Protein AF-A0AA49GD63-F1 (afdb_monomer_lite)

Sequence (122 aa):
MAKKKDTLKDLNDFMKNQSTDSKSEDQDYLSKKPTQLAEVEALKDEIKKMDELAEGSLSENEIASFIQKVADAHNISSRQVLYRVCEKVLENVKDREAADIMLENMVLYLKHQDLLLEKLKS

Secondary structure (DSSP, 8-state):
------HHHHHHHHHHHTSS--SSSTTTTTSSPP---HHHHHHHHHHHHHH-PPTTPPPHHHHHHHHHHHHHHHT--HHHHHHHHHHHHHHH-SS--HHHHHHHHHHHHHHHHHHHHHHHH-

Organism: NCBI:txid3059076

Radius of gyration: 33.02 Å; chains: 1; bounding box: 34×45×96 Å

pLDDT: mean 77.04, std 16.17, range [39.88, 95.88]

Structure (mmCIF, N/CA/C/O backbone):
data_AF-A0AA49GD63-F1
#
_entry.id   AF-A0AA49GD63-F1
#
loop_
_atom_site.group_PDB
_atom_site.id
_atom_site.type_symbol
_atom_site.label_atom_id
_atom_site.label_alt_id
_atom_site.label_comp_id
_atom_site.label_asym_id
_atom_site.label_entity_id
_atom_site.label_seq_id
_atom_site.pdbx_PDB_ins_code
_atom_site.Cartn_x
_atom_site.Cartn_y
_atom_site.Cartn_z
_atom_site.occupancy
_atom_site.B_iso_or_equiv
_atom_site.auth_seq_id
_a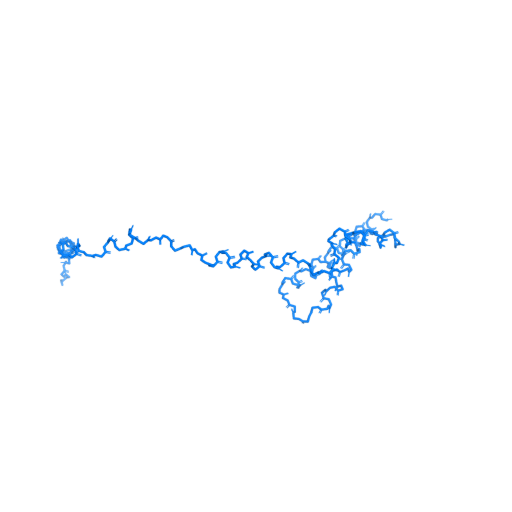tom_site.auth_comp_id
_atom_site.auth_asym_id
_atom_site.auth_atom_id
_atom_site.pdbx_PDB_model_num
ATOM 1 N N . MET A 1 1 ? -9.658 19.974 -76.108 1.00 39.88 1 MET A N 1
ATOM 2 C CA . MET A 1 1 ? -10.407 18.700 -76.200 1.00 39.88 1 MET A CA 1
ATOM 3 C C . MET A 1 1 ? -9.764 17.704 -75.246 1.00 39.88 1 MET A C 1
ATOM 5 O O . MET A 1 1 ? -8.614 17.342 -75.458 1.00 39.88 1 MET A O 1
ATOM 9 N N . ALA A 1 2 ? -10.438 17.341 -74.154 1.00 44.66 2 ALA A N 1
ATOM 10 C CA . ALA A 1 2 ? -9.906 16.379 -73.190 1.00 44.66 2 ALA A CA 1
ATOM 11 C C . ALA A 1 2 ? -9.999 14.963 -73.782 1.00 44.66 2 ALA A C 1
ATOM 13 O O . ALA A 1 2 ? -11.091 14.500 -74.110 1.00 44.66 2 ALA A O 1
ATOM 14 N N . LYS A 1 3 ? -8.855 14.288 -73.957 1.00 53.66 3 LYS A N 1
ATOM 15 C CA . LYS A 1 3 ? -8.809 12.870 -74.341 1.00 53.66 3 LYS A CA 1
ATOM 16 C C . LYS A 1 3 ? -9.492 12.060 -73.230 1.00 53.66 3 LYS A C 1
ATOM 18 O O . LYS A 1 3 ? -8.970 12.004 -72.119 1.00 53.66 3 LYS A O 1
ATOM 23 N N . LYS A 1 4 ? -10.661 11.472 -73.509 1.00 56.38 4 LYS A N 1
ATOM 24 C CA . LYS A 1 4 ? -11.317 10.511 -72.606 1.00 56.38 4 LYS A CA 1
ATOM 25 C C . LYS A 1 4 ? -10.363 9.330 -72.399 1.00 56.38 4 LYS A C 1
ATOM 27 O O . LYS A 1 4 ? -10.046 8.640 -73.364 1.00 56.38 4 LYS A O 1
ATOM 32 N N . LYS A 1 5 ? -9.877 9.140 -71.169 1.00 61.47 5 LYS A N 1
ATOM 33 C CA . LYS A 1 5 ? -9.160 7.923 -70.768 1.00 61.47 5 LYS A CA 1
ATOM 34 C C . LYS A 1 5 ? -10.171 6.780 -70.723 1.00 61.47 5 LYS A C 1
ATOM 36 O O . LYS A 1 5 ? -11.198 6.897 -70.059 1.00 61.47 5 LYS A O 1
ATOM 41 N N . ASP A 1 6 ? -9.897 5.731 -71.483 1.00 62.41 6 ASP A N 1
ATOM 42 C CA . ASP A 1 6 ? -10.780 4.583 -71.663 1.00 62.41 6 ASP A CA 1
ATOM 43 C C . ASP A 1 6 ? -10.468 3.550 -70.570 1.00 62.41 6 ASP A C 1
ATOM 45 O O . ASP A 1 6 ? -9.682 2.625 -70.757 1.00 62.41 6 ASP A O 1
ATOM 49 N N . THR A 1 7 ? -11.031 3.769 -69.380 1.00 67.69 7 THR A N 1
ATOM 50 C CA . THR A 1 7 ? -10.746 3.006 -68.148 1.00 67.69 7 THR A CA 1
ATOM 51 C C . THR A 1 7 ? -11.054 1.512 -68.259 1.00 67.69 7 THR A C 1
ATOM 53 O O . THR A 1 7 ? -10.526 0.709 -67.494 1.00 67.69 7 THR A O 1
ATOM 56 N N . LEU A 1 8 ? -11.884 1.122 -69.229 1.00 63.50 8 LEU A N 1
ATOM 57 C CA . LEU A 1 8 ? -12.198 -0.273 -69.523 1.00 63.50 8 LEU A CA 1
ATOM 58 C C . LEU A 1 8 ? -11.062 -0.984 -70.269 1.00 63.50 8 LEU A C 1
ATOM 60 O O . LEU A 1 8 ? -10.892 -2.188 -70.091 1.00 63.50 8 LEU A O 1
ATOM 64 N N . LYS A 1 9 ? -10.262 -0.262 -71.067 1.00 68.75 9 LYS A N 1
ATOM 65 C CA . LYS A 1 9 ? -9.043 -0.824 -71.667 1.00 68.75 9 LYS A CA 1
ATOM 66 C C . LYS A 1 9 ? -7.952 -1.010 -70.624 1.00 68.75 9 LYS A C 1
ATOM 68 O O . LYS A 1 9 ? -7.384 -2.093 -70.563 1.00 68.75 9 LYS A O 1
ATOM 73 N N . ASP A 1 10 ? -7.762 -0.023 -69.749 1.00 67.50 10 ASP A N 1
ATOM 74 C CA . ASP A 1 10 ? -6.772 -0.108 -68.667 1.00 67.50 10 ASP A CA 1
ATOM 75 C C . ASP A 1 10 ? -7.058 -1.288 -67.718 1.00 67.50 10 ASP A C 1
ATOM 77 O O . ASP A 1 10 ? -6.136 -1.987 -67.309 1.00 67.50 10 ASP A O 1
ATOM 81 N N . LEU A 1 11 ? -8.331 -1.578 -67.418 1.00 66.62 11 LEU A N 1
ATOM 82 C CA . LEU A 1 11 ? -8.720 -2.752 -66.620 1.00 66.62 11 LEU A CA 1
ATOM 83 C C . LEU A 1 11 ? -8.450 -4.082 -67.335 1.00 66.62 11 LEU A C 1
ATOM 85 O O . LEU A 1 11 ? -8.037 -5.054 -66.704 1.00 66.62 11 LEU A O 1
ATOM 89 N N . ASN A 1 12 ? -8.680 -4.138 -68.646 1.00 69.44 12 ASN A N 1
ATOM 90 C CA . ASN A 1 12 ? -8.475 -5.355 -69.429 1.00 69.44 12 ASN A CA 1
ATOM 91 C C . ASN A 1 12 ? -6.976 -5.649 -69.629 1.00 69.44 12 ASN A C 1
ATOM 93 O O . ASN A 1 12 ? -6.554 -6.804 -69.575 1.00 69.44 12 ASN A O 1
ATOM 97 N N . ASP A 1 13 ? -6.165 -4.600 -69.784 1.00 69.19 13 ASP A N 1
ATOM 98 C CA . ASP A 1 13 ? -4.705 -4.700 -69.841 1.00 69.19 13 ASP A CA 1
ATOM 99 C C . ASP A 1 13 ? -4.108 -5.044 -68.464 1.00 69.19 13 ASP A C 1
ATOM 101 O O . ASP A 1 13 ? -3.180 -5.848 -68.375 1.00 69.19 13 ASP A O 1
ATOM 105 N N . PHE A 1 14 ? -4.692 -4.540 -67.371 1.00 70.69 14 PHE A N 1
ATOM 106 C CA . PHE A 1 14 ? -4.316 -4.926 -66.008 1.00 70.69 14 PHE A CA 1
ATOM 107 C C . PHE A 1 14 ? -4.607 -6.410 -65.714 1.00 70.69 14 PHE A C 1
ATOM 109 O O . PHE A 1 14 ? -3.742 -7.120 -65.203 1.00 70.69 14 PHE A O 1
ATOM 116 N N . MET A 1 15 ? -5.786 -6.910 -66.101 1.00 65.56 15 MET A N 1
ATOM 117 C CA . MET A 1 15 ? -6.174 -8.318 -65.913 1.00 65.56 15 MET A CA 1
ATOM 118 C C . MET A 1 15 ? -5.296 -9.285 -66.723 1.00 65.56 15 MET A C 1
ATOM 120 O O . MET A 1 15 ? -4.937 -10.361 -66.240 1.00 65.56 15 MET A O 1
ATOM 124 N N . LYS A 1 16 ? -4.904 -8.902 -67.946 1.00 68.06 16 LYS A N 1
ATOM 125 C CA . LYS A 1 16 ? -3.995 -9.712 -68.774 1.00 68.06 16 LYS A CA 1
ATOM 126 C C . LYS A 1 16 ? -2.588 -9.804 -68.189 1.00 68.06 16 LYS A C 1
ATOM 128 O O . LYS A 1 16 ? -1.982 -10.867 -68.270 1.00 68.06 16 LYS A O 1
ATOM 133 N N . ASN A 1 17 ? -2.105 -8.737 -67.556 1.00 61.56 17 ASN A N 1
ATOM 134 C CA . ASN A 1 17 ? -0.765 -8.697 -66.968 1.00 61.56 17 ASN A CA 1
ATOM 135 C C . ASN A 1 17 ? -0.668 -9.365 -65.584 1.00 61.56 17 ASN A C 1
ATOM 137 O O . ASN A 1 17 ? 0.437 -9.580 -65.100 1.00 61.56 17 ASN A O 1
ATOM 141 N N . GLN A 1 18 ? -1.791 -9.731 -64.953 1.00 57.56 18 GLN A N 1
ATOM 142 C CA . GLN A 1 18 ? -1.799 -10.469 -63.680 1.00 57.56 18 GLN A CA 1
ATOM 143 C C . GLN A 1 18 ? -1.693 -11.996 -63.833 1.00 57.56 18 GLN A C 1
ATOM 145 O O . GLN A 1 18 ? -1.532 -12.698 -62.838 1.00 57.56 18 GLN A O 1
ATOM 150 N N . SER A 1 19 ? -1.795 -12.533 -65.051 1.00 56.09 19 SER A N 1
ATOM 151 C CA . SER A 1 19 ? -2.068 -13.966 -65.250 1.00 56.09 19 SER A CA 1
ATOM 152 C C . SER A 1 19 ? -0.853 -14.825 -65.629 1.00 56.09 19 SER A C 1
ATOM 154 O O . SER A 1 19 ? -1.043 -15.962 -66.057 1.00 56.09 19 SER A O 1
ATOM 156 N N . THR A 1 20 ? 0.383 -14.333 -65.491 1.00 53.97 20 THR A N 1
ATOM 157 C CA . THR A 1 20 ? 1.573 -15.059 -65.991 1.00 53.97 20 THR A CA 1
ATOM 158 C C . THR A 1 20 ? 2.722 -15.292 -65.012 1.00 53.97 20 THR A C 1
ATOM 160 O O . THR A 1 20 ? 3.758 -15.738 -65.475 1.00 53.97 20 THR A O 1
ATOM 163 N N . ASP A 1 21 ? 2.549 -15.127 -63.695 1.00 51.31 21 ASP A N 1
ATOM 164 C CA . ASP A 1 21 ? 3.589 -15.506 -62.712 1.00 51.31 21 ASP A CA 1
ATOM 165 C C . ASP A 1 21 ? 3.001 -16.055 -61.399 1.00 51.31 21 ASP A C 1
ATOM 167 O O . ASP A 1 21 ? 3.145 -15.477 -60.326 1.00 51.31 21 ASP A O 1
ATOM 171 N N . SER A 1 22 ? 2.306 -17.193 -61.454 1.00 49.59 22 SER A N 1
ATOM 172 C CA . SER A 1 22 ? 1.765 -17.838 -60.246 1.00 49.59 22 SER A CA 1
ATOM 173 C C . SER A 1 22 ? 2.043 -19.337 -60.188 1.00 49.59 22 SER A C 1
ATOM 175 O O . SER A 1 22 ? 1.134 -20.153 -60.052 1.00 49.59 22 SER A O 1
ATOM 177 N N . LYS A 1 23 ? 3.325 -19.720 -60.261 1.00 48.50 23 LYS A N 1
ATOM 178 C CA . LYS A 1 23 ? 3.795 -21.046 -59.820 1.00 48.50 23 LYS A CA 1
ATOM 179 C C . LYS A 1 23 ? 5.239 -21.003 -59.301 1.00 48.50 23 LYS A C 1
ATOM 181 O O . LYS A 1 23 ? 6.120 -21.456 -60.020 1.00 48.50 23 LYS A O 1
ATOM 186 N N . SER A 1 24 ? 5.471 -20.548 -58.061 1.00 46.44 24 SER A N 1
ATOM 187 C CA . SER A 1 24 ? 6.621 -21.047 -57.263 1.00 46.44 24 SER A CA 1
ATOM 188 C C . SER A 1 24 ? 6.749 -20.592 -55.800 1.00 46.44 24 SER A C 1
ATOM 190 O O . SER A 1 24 ? 7.616 -21.146 -55.137 1.00 46.44 24 SER A O 1
ATOM 192 N N . GLU A 1 25 ? 5.953 -19.669 -55.244 1.00 50.97 25 GLU A N 1
ATOM 193 C CA . GLU A 1 25 ? 6.223 -19.183 -53.862 1.00 50.97 25 GLU A CA 1
ATOM 194 C C . GLU A 1 25 ? 5.155 -19.516 -52.801 1.00 50.97 25 GLU A C 1
ATOM 196 O O . GLU A 1 25 ? 5.441 -19.470 -51.608 1.00 50.97 25 GLU A O 1
ATOM 201 N N . ASP A 1 26 ? 3.965 -19.978 -53.190 1.00 50.12 26 ASP A N 1
ATOM 202 C CA . ASP A 1 26 ? 2.828 -20.133 -52.260 1.00 50.12 26 ASP A CA 1
ATOM 203 C C . ASP A 1 26 ? 2.807 -21.432 -51.421 1.00 50.12 26 ASP A C 1
ATOM 205 O O .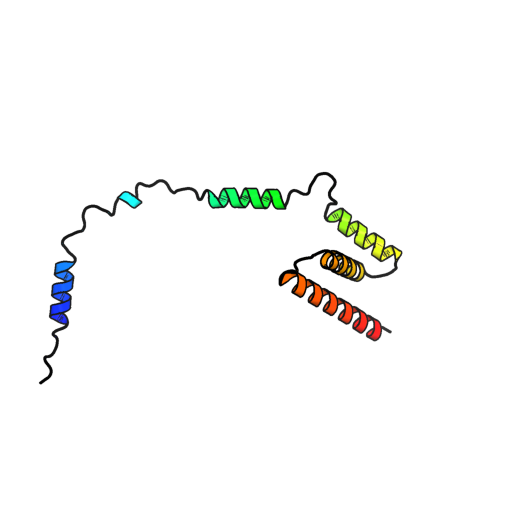 ASP A 1 26 ? 1.874 -21.668 -50.653 1.00 50.12 26 ASP A O 1
ATOM 209 N N . GLN A 1 27 ? 3.813 -22.307 -51.538 1.00 55.81 27 GLN A N 1
ATOM 210 C CA . GLN A 1 27 ? 3.860 -23.570 -50.774 1.00 55.81 27 GLN A CA 1
ATOM 211 C C . GLN A 1 27 ? 4.876 -23.591 -49.627 1.00 55.81 27 GLN A C 1
ATOM 213 O O . GLN A 1 27 ? 4.840 -24.506 -48.805 1.00 55.81 27 GLN A O 1
ATOM 218 N N . ASP A 1 28 ? 5.735 -22.576 -49.512 1.00 53.78 28 ASP A N 1
ATOM 219 C CA . ASP A 1 28 ? 6.777 -22.540 -48.476 1.00 53.78 28 ASP A CA 1
ATOM 220 C C . ASP A 1 28 ? 6.245 -22.098 -47.096 1.00 53.78 28 ASP A C 1
ATOM 222 O O . ASP A 1 28 ? 6.908 -22.246 -46.069 1.00 53.78 28 ASP A O 1
ATOM 226 N N . TYR A 1 29 ? 5.016 -21.571 -47.053 1.00 58.59 29 TYR A N 1
ATOM 227 C CA . TYR A 1 29 ? 4.318 -21.228 -45.811 1.00 58.59 29 TYR A CA 1
ATOM 228 C C . TYR A 1 29 ? 3.575 -22.429 -45.198 1.00 58.59 29 TYR A C 1
ATOM 230 O O . TYR A 1 29 ? 3.489 -22.550 -43.980 1.00 58.59 29 TYR A O 1
ATOM 238 N N . LEU A 1 30 ? 3.074 -23.350 -46.029 1.00 61.88 30 LEU A N 1
ATOM 239 C CA . LEU A 1 30 ? 2.264 -24.503 -45.601 1.00 61.88 30 LEU A CA 1
ATOM 240 C C . LEU A 1 30 ? 3.093 -25.653 -45.005 1.00 61.88 30 LEU A C 1
ATOM 242 O O . LEU A 1 30 ? 2.545 -26.529 -44.339 1.00 61.88 30 LEU A O 1
ATOM 246 N N . SER A 1 31 ? 4.405 -25.664 -45.245 1.00 67.06 31 SER A N 1
ATOM 247 C CA . SER A 1 31 ? 5.337 -26.713 -44.811 1.00 67.06 31 SER A CA 1
ATOM 248 C C . SER A 1 31 ? 6.136 -26.352 -43.551 1.00 67.06 31 SER A C 1
ATOM 250 O O . SER A 1 31 ? 6.795 -27.220 -42.968 1.00 67.06 31 SER A O 1
ATOM 252 N N . LYS A 1 32 ? 6.084 -25.093 -43.095 1.00 65.56 32 LYS A N 1
ATOM 253 C CA . LYS A 1 32 ? 6.799 -24.647 -41.894 1.00 65.56 32 LYS A CA 1
ATOM 254 C C . LYS A 1 32 ? 6.040 -25.088 -40.647 1.00 65.56 32 LYS A C 1
ATOM 256 O O . LYS A 1 32 ? 4.878 -24.745 -40.447 1.00 65.56 32 LYS A O 1
ATOM 261 N N . LYS A 1 33 ? 6.714 -25.858 -39.784 1.00 62.06 33 LYS A N 1
ATOM 262 C CA . LYS A 1 33 ? 6.212 -26.140 -38.432 1.00 62.06 33 LYS A CA 1
ATOM 263 C C . LYS A 1 33 ? 5.966 -24.799 -37.728 1.00 62.06 33 LYS A C 1
ATOM 265 O O . LYS A 1 33 ? 6.832 -23.931 -37.838 1.00 62.06 33 LYS A O 1
ATOM 270 N N . PRO A 1 34 ? 4.839 -24.618 -37.015 1.00 61.00 34 PRO A N 1
ATOM 271 C CA . PRO A 1 34 ? 4.593 -23.389 -36.276 1.00 61.00 34 PRO A CA 1
ATOM 272 C C . PRO A 1 34 ? 5.751 -23.172 -35.305 1.00 61.00 34 PRO A C 1
ATOM 274 O O . PRO A 1 34 ? 6.002 -24.004 -34.431 1.00 61.00 34 PRO A O 1
ATOM 277 N N . THR A 1 35 ? 6.492 -22.083 -35.497 1.00 62.09 35 THR A N 1
ATOM 278 C CA . THR A 1 35 ? 7.520 -21.647 -34.559 1.00 62.09 35 THR A CA 1
ATOM 279 C C . THR A 1 35 ? 6.799 -21.371 -33.246 1.00 62.09 35 THR A C 1
ATOM 281 O O . THR A 1 35 ? 6.021 -20.422 -33.157 1.00 62.09 35 THR A O 1
ATOM 284 N N . GLN A 1 36 ? 6.963 -22.242 -32.249 1.00 61.16 36 GLN A N 1
ATOM 285 C CA . GLN A 1 36 ? 6.462 -21.944 -30.913 1.00 61.16 36 GLN A CA 1
ATOM 286 C C . GLN A 1 36 ? 7.123 -20.638 -30.471 1.00 61.16 36 GLN A C 1
ATOM 288 O O . GLN A 1 36 ? 8.340 -20.484 -30.591 1.00 61.16 36 GLN A O 1
ATOM 293 N N . LEU A 1 37 ? 6.301 -19.677 -30.050 1.00 59.84 37 LEU A N 1
ATOM 294 C CA . LEU A 1 37 ? 6.737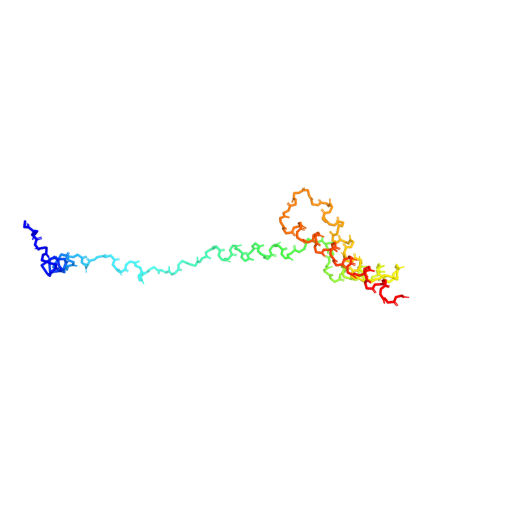 -18.368 -29.580 1.00 59.84 37 LEU A CA 1
ATOM 295 C C . LEU A 1 37 ? 7.599 -18.571 -28.327 1.00 59.84 37 LEU A C 1
ATOM 297 O O . LEU A 1 37 ? 7.072 -18.611 -27.219 1.00 59.84 37 LEU A O 1
ATOM 301 N N . ALA A 1 38 ? 8.914 -18.714 -28.501 1.00 60.50 38 ALA A N 1
ATOM 302 C CA . ALA A 1 38 ? 9.878 -18.805 -27.403 1.00 60.50 38 ALA A CA 1
ATOM 303 C C . ALA A 1 38 ? 9.749 -17.613 -26.430 1.00 60.50 38 ALA A C 1
ATOM 305 O O . ALA A 1 38 ? 10.003 -17.751 -25.237 1.00 60.50 38 ALA A O 1
ATOM 306 N N . GLU A 1 39 ? 9.258 -16.471 -26.922 1.00 57.53 39 GLU A N 1
ATOM 307 C CA . GLU A 1 39 ? 8.923 -15.291 -26.121 1.00 57.53 39 GLU A CA 1
ATOM 308 C C . GLU A 1 39 ? 7.825 -15.551 -25.077 1.00 57.53 39 GLU A C 1
ATOM 310 O O . GLU A 1 39 ? 7.890 -15.005 -23.982 1.00 57.53 39 GLU A O 1
ATOM 315 N N . VAL A 1 40 ? 6.835 -16.409 -25.356 1.00 62.47 40 VAL A N 1
ATOM 316 C CA . VAL A 1 40 ? 5.722 -16.657 -24.418 1.00 62.47 40 VAL A CA 1
ATOM 317 C C . VAL A 1 40 ? 6.164 -17.513 -23.231 1.00 62.47 40 VAL A C 1
ATOM 319 O O . VAL A 1 40 ? 5.648 -17.336 -22.129 1.00 62.47 40 VAL A O 1
ATOM 322 N N . GLU A 1 41 ? 7.104 -18.439 -23.424 1.00 64.56 41 GLU A N 1
ATOM 323 C CA . GLU A 1 41 ? 7.659 -19.220 -22.312 1.00 64.56 41 GLU A CA 1
ATOM 324 C C . GLU A 1 41 ? 8.643 -18.393 -21.481 1.00 64.56 41 GLU A C 1
ATOM 326 O O . GLU A 1 41 ? 8.538 -18.397 -20.257 1.00 64.56 41 GLU A O 1
ATOM 331 N N . ALA A 1 42 ? 9.494 -17.587 -22.127 1.00 66.81 42 ALA A N 1
ATOM 332 C CA . ALA A 1 42 ? 10.394 -16.666 -21.432 1.00 66.81 42 ALA A CA 1
ATOM 333 C C . ALA A 1 42 ? 9.634 -15.666 -20.540 1.00 66.81 42 ALA A C 1
ATOM 335 O O . ALA A 1 42 ? 9.989 -15.483 -19.378 1.00 66.81 42 ALA A O 1
ATOM 336 N N . LEU A 1 43 ? 8.532 -15.095 -21.041 1.00 68.50 43 LEU A N 1
ATOM 337 C CA . LEU A 1 43 ? 7.679 -14.192 -20.261 1.00 68.50 43 LEU A CA 1
ATOM 338 C C . LEU A 1 43 ? 7.008 -14.896 -19.073 1.00 68.50 43 LEU A C 1
ATOM 340 O O . LEU A 1 43 ? 6.884 -14.314 -18.000 1.00 68.50 43 LEU A O 1
ATOM 344 N N . LYS A 1 44 ? 6.581 -16.156 -19.227 1.00 72.06 44 LYS A N 1
ATOM 345 C CA . LYS A 1 44 ? 5.992 -16.930 -18.118 1.00 72.06 44 LYS A CA 1
ATOM 346 C C . LYS A 1 44 ? 7.007 -17.228 -17.019 1.00 72.06 44 LYS A C 1
ATOM 348 O O . LYS A 1 44 ? 6.642 -17.206 -15.845 1.00 72.06 44 LYS A O 1
ATOM 353 N N . ASP A 1 45 ? 8.247 -17.513 -17.395 1.00 71.06 45 ASP A N 1
ATOM 354 C CA . ASP A 1 45 ? 9.322 -17.780 -16.443 1.00 71.06 45 ASP A CA 1
ATOM 355 C C . ASP A 1 45 ? 9.778 -16.504 -15.723 1.00 71.06 45 ASP A C 1
ATOM 357 O O . ASP A 1 45 ? 10.112 -16.562 -14.540 1.00 71.06 45 ASP A O 1
ATOM 361 N N . GLU A 1 46 ? 9.7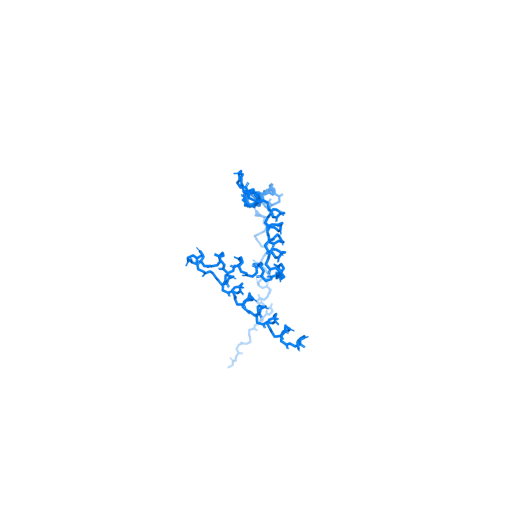44 -15.346 -16.387 1.00 64.25 46 GLU A N 1
ATOM 362 C CA . GLU A 1 46 ? 9.959 -14.047 -15.736 1.00 64.25 46 GLU A CA 1
ATOM 363 C C . GLU A 1 46 ? 8.832 -13.701 -14.757 1.00 64.25 46 GLU A C 1
ATOM 365 O O . GLU A 1 46 ? 9.120 -13.337 -13.620 1.00 64.25 46 GLU A O 1
ATOM 370 N N . ILE A 1 47 ? 7.565 -13.905 -15.136 1.00 67.00 47 ILE A N 1
ATOM 371 C CA . ILE A 1 47 ? 6.414 -13.675 -14.244 1.00 67.00 47 ILE A CA 1
ATOM 372 C C . ILE A 1 47 ? 6.509 -14.553 -12.990 1.00 67.00 47 ILE A C 1
ATOM 374 O O . ILE A 1 47 ? 6.362 -14.057 -11.878 1.00 67.00 47 ILE A O 1
ATOM 378 N N . LYS A 1 48 ? 6.835 -15.843 -13.140 1.00 67.12 48 LYS A N 1
ATOM 379 C CA . LYS A 1 48 ? 7.005 -16.741 -11.985 1.00 67.12 48 LYS A CA 1
ATOM 380 C C . LYS A 1 48 ? 8.116 -16.291 -11.040 1.00 67.12 48 LYS A C 1
ATOM 382 O O . LYS A 1 48 ? 7.949 -16.379 -9.831 1.00 67.12 48 LYS A O 1
ATOM 387 N N . LYS A 1 49 ? 9.229 -15.788 -11.576 1.00 6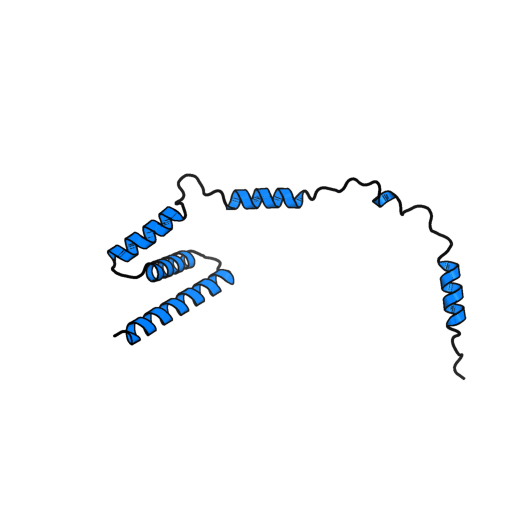5.12 49 LYS A N 1
ATOM 388 C CA . LYS A 1 49 ? 10.330 -15.252 -10.763 1.00 65.12 49 LYS A CA 1
ATOM 389 C C . LYS A 1 49 ? 9.963 -13.955 -10.043 1.00 65.12 49 LYS A C 1
ATOM 391 O O . LYS A 1 49 ? 10.580 -13.654 -9.029 1.00 65.12 49 LYS A O 1
ATOM 396 N N . MET A 1 50 ? 8.997 -13.188 -10.554 1.00 61.59 50 MET A N 1
ATOM 397 C CA . MET A 1 50 ? 8.475 -12.002 -9.867 1.00 61.59 50 MET A CA 1
ATOM 398 C C . MET A 1 50 ? 7.546 -12.364 -8.702 1.00 61.59 50 MET A C 1
ATOM 400 O O . MET A 1 50 ? 7.535 -11.647 -7.705 1.00 61.59 50 MET A O 1
ATOM 404 N N . ASP A 1 51 ? 6.812 -13.475 -8.810 1.00 62.41 51 ASP A N 1
ATOM 405 C CA . ASP A 1 51 ? 5.890 -13.950 -7.767 1.00 62.41 51 ASP A CA 1
ATOM 406 C C . ASP A 1 51 ? 6.598 -14.731 -6.638 1.00 62.41 51 ASP A C 1
ATOM 408 O O . ASP A 1 51 ? 6.055 -14.889 -5.541 1.00 62.41 51 ASP A O 1
ATOM 412 N N . GLU A 1 52 ? 7.819 -15.225 -6.873 1.00 67.25 52 GLU A N 1
ATOM 413 C CA . GLU A 1 52 ? 8.622 -15.916 -5.861 1.00 67.25 52 GLU A CA 1
ATOM 414 C C . GLU A 1 52 ? 9.262 -14.917 -4.883 1.00 67.25 52 GLU A C 1
ATOM 416 O O . GLU A 1 52 ? 10.334 -14.353 -5.108 1.00 67.25 52 GLU A O 1
ATOM 421 N N . LEU A 1 53 ? 8.591 -14.713 -3.747 1.00 65.25 53 LEU A N 1
ATOM 422 C CA . LEU A 1 53 ? 9.132 -13.960 -2.619 1.00 65.25 53 LEU A CA 1
ATOM 423 C C . LEU A 1 53 ? 10.404 -14.634 -2.072 1.00 65.25 53 LEU A C 1
ATOM 425 O O . LEU A 1 53 ? 10.437 -15.844 -1.848 1.00 65.25 53 LEU A O 1
ATOM 429 N N . ALA A 1 54 ? 11.449 -13.839 -1.815 1.00 71.44 54 ALA A N 1
ATOM 430 C CA . ALA A 1 54 ? 12.715 -14.334 -1.274 1.00 71.44 54 ALA A CA 1
ATOM 431 C C . ALA A 1 54 ? 12.520 -15.029 0.085 1.00 71.44 54 ALA A C 1
ATOM 433 O O . ALA A 1 54 ? 11.661 -14.635 0.877 1.00 71.44 54 ALA A O 1
ATOM 434 N N . GLU A 1 55 ? 13.348 -16.027 0.385 1.00 59.72 55 GLU A N 1
ATOM 435 C CA . GLU A 1 55 ? 13.294 -16.771 1.645 1.00 59.72 55 GLU A CA 1
ATOM 436 C C . GLU A 1 55 ? 13.408 -15.822 2.859 1.00 59.72 55 GLU A C 1
ATOM 438 O O . GLU A 1 55 ? 14.356 -15.045 2.973 1.00 59.72 55 GLU A O 1
ATOM 443 N N . GLY A 1 56 ? 12.404 -15.844 3.745 1.00 65.69 56 GLY A N 1
ATOM 444 C CA . GLY A 1 56 ? 12.287 -14.922 4.887 1.00 65.69 56 GLY A CA 1
ATOM 445 C C . GLY A 1 56 ? 11.483 -13.639 4.620 1.00 65.69 56 GLY A C 1
ATOM 446 O O . GLY A 1 56 ? 11.336 -12.818 5.527 1.00 65.69 56 GLY A O 1
ATOM 447 N N . SER A 1 57 ? 10.941 -13.461 3.413 1.00 77.19 57 SER A N 1
ATOM 448 C CA . SER A 1 57 ? 10.008 -12.372 3.101 1.00 77.19 57 SER A CA 1
ATOM 449 C C . SER A 1 57 ? 8.663 -12.599 3.784 1.00 77.19 57 SER A C 1
ATOM 451 O O . SER A 1 57 ? 8.164 -13.723 3.829 1.00 77.19 57 SER A O 1
ATOM 453 N N . LEU A 1 58 ? 8.058 -11.522 4.289 1.00 78.44 58 LEU A N 1
ATOM 454 C CA . LEU A 1 58 ? 6.716 -11.597 4.858 1.00 78.44 58 LEU A CA 1
ATOM 455 C C . LEU A 1 58 ? 5.704 -11.905 3.755 1.00 78.44 58 LEU A C 1
ATOM 457 O O . LEU A 1 58 ? 5.664 -11.232 2.726 1.00 78.44 58 LEU A O 1
ATOM 461 N N . SER A 1 59 ? 4.856 -12.893 4.008 1.00 85.56 59 SER A N 1
ATOM 462 C CA . SER A 1 59 ? 3.694 -13.172 3.174 1.00 85.56 59 SER A CA 1
ATOM 463 C C . SER A 1 59 ? 2.656 -12.052 3.290 1.00 85.56 59 SER A C 1
ATOM 465 O O . SER A 1 59 ? 2.565 -11.351 4.303 1.00 85.56 59 SER A O 1
ATOM 467 N N . GLU A 1 60 ? 1.798 -11.918 2.279 1.00 83.25 60 GLU A N 1
ATOM 468 C CA . GLU A 1 60 ? 0.695 -10.945 2.290 1.00 83.25 60 GLU A CA 1
ATOM 469 C C . GLU A 1 60 ? -0.197 -11.088 3.535 1.00 83.25 60 GLU A C 1
ATOM 471 O O . GLU A 1 60 ? -0.619 -10.097 4.132 1.00 83.25 60 GLU A O 1
ATOM 476 N N . ASN A 1 61 ? -0.419 -12.328 3.984 1.00 86.81 61 ASN A N 1
ATOM 477 C CA . ASN A 1 61 ? -1.194 -12.639 5.185 1.00 86.81 61 ASN A CA 1
ATOM 478 C C . ASN A 1 61 ? -0.544 -12.093 6.463 1.00 86.81 61 ASN A C 1
ATOM 480 O O . ASN A 1 61 ? -1.239 -11.627 7.372 1.00 86.81 61 ASN A O 1
ATOM 484 N N . GLU A 1 62 ? 0.784 -12.134 6.551 1.00 88.88 62 GLU A N 1
ATOM 485 C CA . GLU A 1 62 ? 1.523 -11.596 7.694 1.00 88.88 62 GLU A CA 1
ATOM 486 C C . GLU A 1 62 ? 1.497 -10.069 7.696 1.00 88.88 62 GLU A C 1
ATOM 488 O O . GLU A 1 62 ? 1.284 -9.466 8.750 1.00 88.88 62 GLU A O 1
ATOM 493 N N . ILE A 1 63 ? 1.618 -9.441 6.523 1.00 90.94 63 ILE A N 1
ATOM 494 C CA . ILE A 1 63 ? 1.500 -7.985 6.368 1.00 90.94 63 ILE A CA 1
ATOM 495 C C . ILE A 1 63 ? 0.091 -7.523 6.759 1.00 90.94 63 ILE A C 1
ATOM 497 O O . ILE A 1 63 ? -0.057 -6.600 7.562 1.00 90.94 63 ILE A O 1
ATOM 501 N N . ALA A 1 64 ? -0.951 -8.195 6.265 1.00 92.25 64 ALA A N 1
ATOM 502 C CA . ALA A 1 64 ? -2.335 -7.895 6.626 1.00 92.25 64 ALA A CA 1
ATOM 503 C C . ALA A 1 64 ? -2.576 -8.055 8.138 1.00 92.25 64 ALA A C 1
ATOM 505 O O . ALA A 1 64 ? -3.182 -7.190 8.776 1.00 92.25 64 ALA A O 1
ATOM 506 N N . SER A 1 65 ? -2.032 -9.118 8.735 1.00 93.62 65 SER A N 1
ATOM 507 C CA . SER A 1 65 ? -2.104 -9.349 10.182 1.00 93.62 65 SER A CA 1
ATOM 508 C C . SER A 1 65 ? -1.384 -8.258 10.978 1.00 93.62 65 SER A C 1
ATOM 510 O O . SER A 1 65 ? -1.864 -7.844 12.033 1.00 93.62 65 SER A O 1
ATOM 512 N N . PHE A 1 66 ? -0.241 -7.771 10.490 1.00 93.75 66 PHE A N 1
ATOM 513 C CA . PHE A 1 66 ? 0.480 -6.658 11.104 1.00 93.75 66 PHE A CA 1
ATOM 514 C C . PHE A 1 66 ? -0.336 -5.363 11.051 1.00 93.75 66 PHE A C 1
ATOM 516 O O . PHE A 1 66 ? -0.490 -4.699 12.076 1.00 93.75 66 PHE A O 1
ATOM 523 N N . ILE A 1 67 ? -0.920 -5.045 9.893 1.00 95.44 67 ILE A N 1
ATOM 524 C CA . ILE A 1 67 ? -1.793 -3.876 9.722 1.00 95.44 67 ILE A CA 1
ATOM 525 C C . ILE A 1 67 ? -2.954 -3.924 10.721 1.00 95.44 67 ILE A C 1
ATOM 527 O O . ILE A 1 67 ? -3.220 -2.923 11.387 1.00 95.44 67 ILE A O 1
ATOM 531 N N . GLN A 1 68 ? -3.600 -5.083 10.881 1.00 95.88 68 GLN A N 1
ATOM 532 C CA . GLN A 1 68 ? -4.698 -5.243 11.835 1.00 95.88 68 GLN A CA 1
ATOM 533 C C . GLN A 1 68 ? -4.237 -5.046 13.285 1.00 95.88 68 GLN A C 1
ATOM 535 O O . GLN A 1 68 ? -4.855 -4.290 14.027 1.00 95.88 68 GLN A O 1
ATOM 540 N N . LYS A 1 69 ? -3.109 -5.649 13.681 1.00 95.81 69 LYS A N 1
ATOM 541 C CA . LYS A 1 69 ? -2.560 -5.492 15.039 1.00 95.81 69 LYS A CA 1
ATOM 542 C C . LYS A 1 69 ? -2.257 -4.034 15.379 1.00 95.81 69 LYS A C 1
ATOM 544 O O .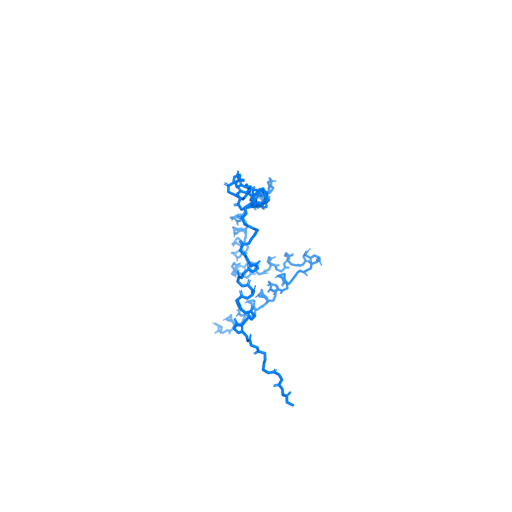 LYS A 1 69 ? -2.535 -3.593 16.490 1.00 95.81 69 LYS A O 1
ATOM 549 N N . VAL A 1 70 ? -1.685 -3.285 14.435 1.00 95.12 70 VAL A N 1
ATOM 550 C CA . VAL A 1 70 ? -1.402 -1.853 14.617 1.00 95.12 70 VAL A CA 1
ATOM 551 C C . VAL A 1 70 ? -2.702 -1.054 14.713 1.00 95.12 70 VAL A C 1
ATOM 553 O O . VAL A 1 70 ? -2.803 -0.154 15.546 1.00 95.12 70 VAL A O 1
ATOM 556 N N . ALA A 1 71 ? -3.702 -1.390 13.896 1.00 95.44 71 ALA A N 1
ATOM 557 C CA . ALA A 1 71 ? -5.012 -0.747 13.929 1.00 95.44 71 ALA A CA 1
ATOM 558 C C . ALA A 1 71 ? -5.675 -0.901 15.306 1.00 95.44 71 ALA A C 1
ATOM 560 O O . ALA A 1 71 ? -6.056 0.098 15.919 1.00 95.44 71 ALA A O 1
ATOM 561 N N . ASP A 1 72 ? -5.693 -2.128 15.830 1.00 95.44 72 ASP A N 1
ATOM 562 C CA . ASP A 1 72 ? -6.266 -2.451 17.136 1.00 95.44 72 ASP A CA 1
ATOM 563 C C . ASP A 1 72 ? -5.497 -1.762 18.278 1.00 95.44 72 ASP A C 1
ATOM 565 O O . ASP A 1 72 ? -6.102 -1.177 19.175 1.00 95.44 72 ASP A O 1
ATOM 569 N N . ALA A 1 73 ? -4.158 -1.759 18.226 1.00 95.88 73 ALA A N 1
ATOM 570 C CA . ALA A 1 73 ? -3.312 -1.151 19.258 1.00 95.88 73 ALA A CA 1
ATOM 571 C C . ALA A 1 73 ? -3.480 0.373 19.366 1.00 95.88 73 ALA A C 1
ATOM 573 O O . ALA A 1 73 ? -3.376 0.937 20.456 1.00 95.88 73 ALA A O 1
ATOM 574 N N . HIS A 1 74 ? -3.731 1.046 18.242 1.00 91.31 74 HIS A N 1
ATOM 575 C CA . HIS A 1 74 ? -3.908 2.497 18.188 1.00 91.31 74 HIS A CA 1
ATOM 576 C C . HIS A 1 74 ? -5.378 2.934 18.147 1.00 91.31 74 HIS A C 1
ATOM 578 O O . HIS A 1 74 ? -5.639 4.135 18.090 1.00 91.31 74 HIS A O 1
ATOM 584 N N . ASN A 1 75 ? -6.320 1.986 18.195 1.00 90.88 75 ASN A N 1
ATOM 585 C CA . ASN A 1 75 ? -7.760 2.216 18.075 1.00 90.88 75 ASN A CA 1
ATOM 586 C C . ASN A 1 75 ? -8.131 3.064 16.840 1.00 90.88 75 ASN A C 1
ATOM 588 O O . ASN A 1 75 ? -8.927 4.001 16.913 1.00 90.88 75 ASN A O 1
ATOM 592 N N . ILE A 1 76 ? -7.505 2.748 15.707 1.00 90.50 76 ILE A N 1
ATOM 593 C CA . ILE A 1 76 ? -7.753 3.368 14.400 1.00 90.50 76 ILE A CA 1
ATOM 594 C C . ILE A 1 76 ? -8.192 2.299 13.404 1.00 90.50 76 ILE A C 1
ATOM 596 O O . ILE A 1 76 ? -8.050 1.106 13.652 1.00 90.50 76 ILE A O 1
ATOM 600 N N . SER A 1 77 ? -8.718 2.703 12.251 1.00 91.69 77 SER A N 1
ATOM 601 C CA . SER A 1 77 ? -9.116 1.725 11.236 1.00 91.69 77 SER A CA 1
ATOM 602 C C . SER A 1 77 ? -7.906 1.109 10.520 1.00 91.69 77 SER A C 1
ATOM 604 O O . SER A 1 77 ? -6.917 1.787 10.231 1.00 91.69 77 SER A O 1
ATOM 606 N N . SER A 1 78 ? -8.011 -0.164 10.130 1.00 93.81 78 SER A N 1
ATOM 607 C CA . SER A 1 78 ? -6.977 -0.863 9.345 1.00 93.81 78 SER A CA 1
ATOM 608 C C . SER A 1 78 ? -6.686 -0.166 8.013 1.00 93.81 78 SER A C 1
ATOM 610 O O . SER A 1 78 ? -5.550 -0.165 7.546 1.00 93.81 78 SER A O 1
ATOM 612 N N . ARG A 1 79 ? -7.685 0.517 7.434 1.00 92.25 79 ARG A N 1
ATOM 613 C CA . ARG A 1 79 ? -7.510 1.365 6.243 1.00 92.25 79 ARG A CA 1
ATOM 614 C C . ARG A 1 79 ? -6.601 2.565 6.509 1.00 92.25 79 ARG A C 1
ATOM 616 O O . ARG A 1 79 ? -5.692 2.813 5.727 1.00 92.25 79 ARG A O 1
ATOM 623 N N . GLN A 1 80 ? -6.777 3.263 7.632 1.00 91.31 80 GLN A N 1
ATOM 624 C CA . GLN A 1 80 ? -5.895 4.374 8.013 1.00 91.31 80 GLN A CA 1
ATOM 625 C C . GLN A 1 80 ? -4.449 3.908 8.235 1.00 91.31 80 GLN A C 1
ATOM 627 O O . GLN A 1 80 ? -3.516 4.635 7.893 1.00 91.31 80 GLN A O 1
ATOM 632 N N . VAL A 1 81 ? -4.248 2.700 8.774 1.00 94.25 81 VAL A N 1
ATOM 633 C CA . VAL A 1 81 ? -2.912 2.092 8.888 1.00 94.25 81 VAL A CA 1
ATOM 634 C C . VAL A 1 81 ? -2.336 1.789 7.507 1.00 94.25 81 VAL A C 1
ATOM 636 O O . VAL A 1 81 ? -1.205 2.185 7.233 1.00 94.25 81 VAL A O 1
ATOM 639 N N . LEU A 1 82 ? -3.116 1.167 6.619 1.00 94.38 82 LEU A N 1
ATOM 640 C CA . LEU A 1 82 ? -2.702 0.876 5.244 1.00 94.38 82 LEU A CA 1
ATOM 641 C C . LEU A 1 82 ? -2.247 2.143 4.507 1.00 94.38 82 LEU A C 1
ATOM 643 O O . LEU A 1 82 ? -1.176 2.150 3.912 1.00 94.38 82 LEU A O 1
ATOM 647 N N . TYR A 1 83 ? -2.996 3.243 4.614 1.00 94.50 83 TYR A N 1
ATOM 648 C CA . TYR A 1 83 ? -2.617 4.521 4.005 1.00 94.50 83 TYR A CA 1
ATOM 649 C C . TYR A 1 83 ? -1.255 5.029 4.492 1.00 94.50 83 TYR A C 1
ATOM 651 O O . TYR A 1 83 ? -0.455 5.509 3.694 1.00 94.50 83 TYR A O 1
ATOM 659 N N . ARG A 1 84 ? -0.968 4.902 5.795 1.00 92.38 84 ARG A N 1
ATOM 660 C CA . ARG A 1 84 ? 0.337 5.279 6.365 1.00 92.38 84 ARG A CA 1
ATOM 661 C C . ARG A 1 84 ? 1.459 4.376 5.855 1.00 92.38 84 ARG A C 1
ATOM 663 O O . ARG A 1 84 ? 2.559 4.864 5.621 1.00 92.38 84 ARG A O 1
ATOM 670 N N . VAL A 1 85 ? 1.192 3.080 5.685 1.00 93.50 85 VAL A N 1
ATOM 671 C CA . VAL A 1 85 ? 2.159 2.142 5.096 1.00 93.50 85 VAL A CA 1
ATOM 672 C C . VAL A 1 85 ? 2.459 2.535 3.651 1.00 93.50 85 VAL A C 1
ATOM 674 O O . VAL A 1 85 ? 3.628 2.665 3.306 1.00 93.50 85 VAL A O 1
ATOM 677 N N . CYS A 1 86 ? 1.436 2.804 2.834 1.00 94.06 86 CYS A N 1
ATOM 678 C CA . CYS A 1 86 ? 1.621 3.244 1.450 1.00 94.06 86 CYS A CA 1
ATOM 679 C C . CYS A 1 86 ? 2.460 4.525 1.358 1.00 94.06 86 CYS A C 1
ATOM 681 O O . CYS A 1 86 ? 3.403 4.568 0.577 1.00 94.06 86 CYS A O 1
ATOM 683 N N . GLU A 1 87 ? 2.185 5.538 2.186 1.00 92.31 87 GLU A N 1
ATOM 684 C CA . GLU A 1 87 ? 3.014 6.753 2.240 1.00 92.31 87 GLU A CA 1
ATOM 685 C C . GLU A 1 87 ? 4.470 6.442 2.580 1.00 92.31 87 GLU A C 1
ATOM 687 O O . GLU A 1 87 ? 5.378 6.919 1.908 1.00 92.31 87 GLU A O 1
ATOM 692 N N . LYS A 1 88 ? 4.703 5.602 3.593 1.00 93.00 88 LYS A N 1
ATOM 693 C CA . LYS A 1 88 ? 6.058 5.218 4.004 1.00 93.00 88 LYS A CA 1
ATOM 694 C C . LYS A 1 88 ? 6.794 4.440 2.920 1.00 93.00 88 LYS A C 1
ATOM 696 O O . LYS A 1 88 ? 7.996 4.621 2.763 1.00 93.00 88 LYS A O 1
ATOM 701 N N . VAL A 1 89 ? 6.101 3.599 2.159 1.00 92.38 89 VAL A N 1
ATOM 702 C CA . VAL A 1 89 ? 6.689 2.916 0.999 1.00 92.38 89 VAL A CA 1
ATOM 703 C C . VAL A 1 89 ? 7.046 3.938 -0.086 1.00 92.38 89 VAL A C 1
ATOM 705 O O . VAL A 1 89 ? 8.191 3.963 -0.528 1.00 92.38 89 VAL A O 1
ATOM 708 N N . LEU A 1 90 ? 6.125 4.840 -0.438 1.00 92.94 90 LEU A N 1
ATOM 709 C CA . LEU A 1 90 ? 6.320 5.874 -1.466 1.00 92.94 90 LEU A CA 1
ATOM 710 C C . LEU A 1 90 ? 7.396 6.916 -1.109 1.00 92.94 90 LEU A C 1
ATOM 712 O O . LEU A 1 90 ? 8.012 7.503 -1.998 1.00 92.94 90 LEU A O 1
ATOM 716 N N . GLU A 1 91 ? 7.650 7.166 0.177 1.00 91.50 91 GLU A N 1
ATOM 717 C CA . GLU A 1 91 ? 8.771 7.995 0.652 1.00 91.50 91 GLU A CA 1
ATOM 718 C C . GLU A 1 91 ? 10.141 7.375 0.321 1.00 91.50 91 GLU A C 1
ATOM 720 O O . GLU A 1 91 ? 11.115 8.103 0.141 1.00 91.50 91 GLU A O 1
ATOM 725 N N . ASN A 1 92 ? 10.224 6.044 0.225 1.00 92.38 92 ASN A N 1
ATOM 726 C CA . ASN A 1 92 ? 11.470 5.330 -0.058 1.00 92.38 92 ASN A CA 1
ATOM 727 C C . ASN A 1 92 ? 11.733 5.134 -1.563 1.00 92.38 92 ASN A C 1
ATOM 729 O O . ASN A 1 92 ? 12.842 4.749 -1.945 1.00 92.38 92 ASN A O 1
ATOM 733 N N . VAL A 1 93 ? 10.744 5.411 -2.419 1.00 91.25 93 VAL A N 1
ATOM 734 C CA . VAL A 1 93 ? 10.881 5.334 -3.880 1.00 91.25 93 VAL A CA 1
ATOM 735 C C . VAL A 1 93 ? 11.585 6.596 -4.384 1.00 91.25 93 VAL A C 1
ATOM 737 O O . VAL A 1 93 ? 11.047 7.699 -4.288 1.00 91.25 93 VAL A O 1
ATOM 740 N N . LYS A 1 94 ? 12.810 6.436 -4.903 1.00 88.38 94 LYS A N 1
ATOM 741 C CA . LYS A 1 94 ? 13.648 7.551 -5.386 1.00 88.38 94 LYS A CA 1
ATOM 742 C C . LYS A 1 94 ? 13.174 8.104 -6.728 1.00 88.38 94 LYS A C 1
ATOM 744 O O . LYS A 1 94 ? 13.057 9.317 -6.875 1.00 88.38 94 LYS A O 1
ATOM 749 N N . ASP A 1 95 ? 12.888 7.213 -7.668 1.00 91.75 95 ASP A N 1
ATOM 750 C CA . ASP A 1 95 ? 12.441 7.553 -9.014 1.00 91.75 95 ASP A CA 1
ATOM 751 C C . ASP A 1 95 ? 10.956 7.228 -9.119 1.00 91.75 95 ASP A C 1
ATOM 753 O O . ASP A 1 95 ? 10.573 6.089 -9.362 1.00 91.75 95 ASP A O 1
ATOM 757 N N . ARG A 1 96 ? 10.119 8.230 -8.840 1.00 90.44 96 ARG A N 1
ATOM 758 C CA . ARG A 1 96 ? 8.665 8.059 -8.833 1.00 90.44 96 ARG A CA 1
ATOM 759 C C . ARG A 1 96 ? 8.123 7.989 -10.252 1.00 90.44 96 ARG A C 1
ATOM 761 O O . ARG A 1 96 ? 8.310 8.915 -11.044 1.00 90.44 96 ARG A O 1
ATOM 768 N N . GLU A 1 97 ? 7.379 6.934 -10.533 1.00 93.31 97 GLU A N 1
ATOM 769 C CA . GLU A 1 97 ? 6.639 6.776 -11.775 1.00 93.31 97 GLU A CA 1
ATOM 770 C C . GLU A 1 97 ? 5.239 7.399 -11.682 1.00 93.31 97 GLU A C 1
ATOM 772 O O . GLU A 1 97 ? 4.748 7.785 -10.617 1.00 93.31 97 GLU A O 1
ATOM 777 N N . ALA A 1 98 ? 4.544 7.480 -12.820 1.00 92.44 98 ALA A N 1
ATOM 778 C CA . ALA A 1 98 ? 3.168 7.977 -12.862 1.00 92.44 98 ALA A CA 1
ATOM 779 C C . ALA A 1 98 ? 2.225 7.163 -11.954 1.00 92.44 98 ALA A C 1
ATOM 781 O O . ALA A 1 98 ? 1.307 7.729 -11.358 1.00 92.44 98 ALA A O 1
ATOM 782 N N . ALA A 1 99 ? 2.470 5.855 -11.821 1.00 91.81 99 ALA A N 1
ATOM 783 C CA . ALA A 1 99 ? 1.714 4.978 -10.933 1.00 91.81 99 ALA A CA 1
ATOM 784 C C . ALA A 1 99 ? 1.894 5.359 -9.452 1.00 91.81 99 ALA A C 1
ATOM 786 O O . ALA A 1 99 ? 0.905 5.431 -8.721 1.00 91.81 99 ALA A O 1
ATOM 787 N N . ASP A 1 100 ? 3.117 5.691 -9.032 1.00 92.62 100 ASP A N 1
ATOM 788 C CA . ASP A 1 100 ? 3.423 6.109 -7.658 1.00 92.62 100 ASP A CA 1
ATOM 789 C C . ASP A 1 100 ? 2.728 7.423 -7.306 1.00 92.62 100 ASP A C 1
ATOM 791 O O . ASP A 1 100 ? 2.104 7.552 -6.252 1.00 92.62 100 ASP A O 1
ATOM 795 N N . ILE A 1 101 ? 2.775 8.388 -8.229 1.00 92.38 101 ILE A N 1
ATOM 796 C CA . ILE A 1 101 ? 2.111 9.688 -8.075 1.00 92.38 101 ILE A CA 1
ATOM 797 C C . ILE A 1 101 ? 0.590 9.503 -7.996 1.00 92.38 101 ILE A C 1
ATOM 799 O O . ILE A 1 101 ? -0.091 10.162 -7.206 1.00 92.38 101 ILE A O 1
ATOM 803 N N . MET A 1 102 ? 0.022 8.607 -8.807 1.00 95.06 102 MET A N 1
ATOM 804 C CA . MET A 1 102 ? -1.408 8.305 -8.763 1.00 95.06 102 MET A CA 1
ATOM 805 C C . MET A 1 102 ? -1.803 7.653 -7.433 1.00 95.06 102 MET A C 1
ATOM 807 O O . MET A 1 102 ? -2.812 8.045 -6.840 1.00 95.06 102 MET A O 1
ATOM 811 N N . LEU A 1 103 ? -1.000 6.705 -6.944 1.00 94.19 103 LEU A N 1
ATOM 812 C CA . LEU A 1 103 ? -1.221 6.051 -5.659 1.00 94.19 103 LEU A CA 1
ATOM 813 C C . LEU A 1 103 ? -1.153 7.055 -4.502 1.00 94.19 103 LEU A C 1
ATOM 815 O O . LEU A 1 103 ? -2.050 7.068 -3.661 1.00 94.19 103 LEU A O 1
ATOM 819 N N . GLU A 1 104 ? -0.151 7.935 -4.485 1.00 93.81 104 GLU A N 1
ATOM 820 C CA . GLU A 1 104 ? -0.005 8.995 -3.479 1.00 93.81 104 GLU A CA 1
ATOM 821 C C . GLU A 1 104 ? -1.238 9.906 -3.431 1.00 93.81 104 GLU A C 1
ATOM 823 O O . GLU A 1 104 ? -1.828 10.125 -2.370 1.00 93.81 104 GLU A O 1
ATOM 828 N N . ASN A 1 105 ? -1.685 10.381 -4.596 1.00 95.50 105 ASN A N 1
ATOM 829 C CA . ASN A 1 105 ? -2.870 11.230 -4.702 1.00 95.50 105 ASN A CA 1
ATOM 830 C C . ASN A 1 105 ? -4.143 10.511 -4.242 1.00 95.50 105 ASN A C 1
ATOM 832 O O . ASN A 1 105 ? -4.989 11.111 -3.574 1.00 95.50 105 ASN A O 1
ATOM 836 N N . MET A 1 106 ? -4.283 9.224 -4.565 1.00 95.69 106 MET A N 1
ATOM 837 C CA . MET A 1 106 ? -5.418 8.419 -4.119 1.00 95.69 106 MET A CA 1
ATOM 838 C C . MET A 1 106 ? -5.413 8.244 -2.597 1.00 95.69 106 MET A C 1
ATOM 840 O O . MET A 1 106 ? -6.450 8.419 -1.957 1.00 95.69 106 MET A O 1
ATOM 844 N N . VAL A 1 107 ? -4.253 7.959 -2.003 1.00 95.00 107 VAL A N 1
ATOM 845 C CA . VAL A 1 107 ? -4.100 7.843 -0.547 1.00 95.00 107 VAL A CA 1
ATOM 846 C C . VAL A 1 107 ? -4.461 9.160 0.147 1.00 95.00 107 VAL A C 1
ATOM 848 O O . VAL A 1 107 ? -5.232 9.151 1.110 1.00 95.00 107 VAL A O 1
ATOM 851 N N . LEU A 1 108 ? -3.980 10.297 -0.365 1.00 93.75 108 LEU A N 1
ATOM 852 C CA . LEU A 1 108 ? -4.323 11.628 0.152 1.00 93.75 108 LEU A CA 1
ATOM 853 C C . LEU A 1 108 ? -5.830 11.902 0.081 1.00 93.75 108 LEU A C 1
ATOM 855 O O . LEU A 1 108 ? -6.429 12.357 1.059 1.00 93.75 108 LEU A O 1
ATOM 859 N N . TYR A 1 109 ? -6.459 11.594 -1.054 1.00 95.25 109 TYR A N 1
ATOM 860 C CA . TYR A 1 109 ? -7.900 11.753 -1.234 1.00 95.25 109 TYR A CA 1
ATOM 861 C C . TYR A 1 109 ? -8.703 10.930 -0.218 1.00 95.25 109 TYR A C 1
ATOM 863 O O . TYR A 1 109 ? -9.595 11.463 0.447 1.00 95.25 109 TYR A O 1
ATOM 871 N N . LEU A 1 110 ? -8.364 9.649 -0.062 1.00 94.31 110 LEU A N 1
ATOM 872 C CA . LEU A 1 110 ? -9.061 8.745 0.853 1.00 94.31 110 LEU A CA 1
ATOM 873 C C . LEU A 1 110 ? -8.901 9.180 2.315 1.00 94.31 110 LEU A C 1
ATOM 875 O O . LEU A 1 110 ? -9.877 9.190 3.063 1.00 94.31 110 LEU A O 1
ATOM 879 N N . LYS A 1 111 ? -7.705 9.631 2.712 1.00 92.00 111 LYS A N 1
ATOM 880 C CA . LYS A 1 111 ? -7.477 10.212 4.044 1.00 92.00 111 LYS A CA 1
ATOM 881 C C . LYS A 1 111 ? -8.347 11.437 4.307 1.00 92.00 111 LYS A C 1
ATOM 883 O O . LYS A 1 111 ? -8.895 11.577 5.399 1.00 92.00 111 LYS A O 1
ATOM 888 N N . HIS A 1 112 ? -8.478 12.330 3.326 1.00 92.00 112 HIS A N 1
ATOM 889 C CA . HIS A 1 112 ? -9.346 13.498 3.459 1.00 92.00 112 HIS A CA 1
ATOM 890 C C . HIS A 1 112 ? -10.822 13.108 3.576 1.00 92.00 112 HIS A C 1
ATOM 892 O O . HIS A 1 112 ? -11.532 13.695 4.392 1.00 92.00 112 HIS A O 1
ATOM 898 N N . GLN A 1 113 ? -11.285 12.113 2.812 1.00 91.06 113 GLN A N 1
ATOM 899 C CA . GLN A 1 113 ? -12.646 11.594 2.957 1.00 91.06 113 GLN A CA 1
ATOM 900 C C . GLN A 1 113 ? -12.903 11.032 4.355 1.00 91.06 113 GLN A C 1
ATOM 902 O O . GLN A 1 113 ? -13.925 11.369 4.951 1.00 91.06 113 GLN A O 1
ATOM 907 N N . ASP A 1 114 ? -11.983 10.233 4.896 1.00 88.06 114 ASP A N 1
ATOM 908 C CA . ASP A 1 114 ? -12.128 9.677 6.243 1.00 88.06 114 ASP A CA 1
ATOM 909 C C . ASP A 1 114 ? -12.237 10.791 7.294 1.00 88.06 114 ASP A C 1
ATOM 911 O O . ASP A 1 114 ? -13.142 10.763 8.127 1.00 88.06 114 ASP A O 1
ATOM 915 N N . LEU A 1 115 ? -11.399 11.829 7.199 1.00 87.00 115 LEU A N 1
ATOM 916 C CA . LEU A 1 115 ? -11.450 12.980 8.106 1.00 87.00 115 LEU A CA 1
ATOM 917 C C . LEU A 1 115 ? -12.778 13.752 8.006 1.00 87.00 115 LEU A C 1
ATOM 919 O O . LEU A 1 115 ? -13.324 14.201 9.016 1.00 87.00 115 LEU A O 1
ATOM 923 N N . LEU A 1 116 ? -13.308 13.931 6.793 1.00 88.81 116 LEU A N 1
ATOM 924 C CA . LEU A 1 116 ? -14.610 14.573 6.589 1.00 88.81 116 LEU A CA 1
ATOM 925 C C . LEU A 1 116 ? -15.742 13.738 7.194 1.00 88.81 116 LEU A C 1
ATOM 927 O O . LEU A 1 116 ? -16.607 14.283 7.875 1.00 88.81 116 LEU A O 1
ATOM 931 N N . LEU A 1 117 ? -15.726 12.422 6.979 1.00 86.88 117 LEU A N 1
ATOM 932 C CA . LEU A 1 117 ? -16.733 11.512 7.520 1.00 86.88 117 LEU A CA 1
ATOM 933 C C . LEU A 1 117 ? -16.673 11.418 9.047 1.00 86.88 117 LEU A C 1
ATOM 935 O O . LEU A 1 117 ? -17.722 11.349 9.682 1.00 86.88 117 LEU A O 1
ATOM 939 N N . GLU A 1 118 ? -15.482 11.444 9.648 1.00 84.00 118 GLU A N 1
ATOM 940 C CA . GLU A 1 118 ? -15.319 11.523 11.105 1.00 84.00 118 GLU A CA 1
ATOM 941 C C . GLU A 1 118 ? -15.954 12.799 11.666 1.00 84.00 118 GLU A C 1
ATOM 943 O O . GLU A 1 118 ? -16.718 12.731 12.627 1.00 84.00 118 GLU A O 1
ATOM 948 N N . LYS A 1 119 ? -15.725 13.951 11.022 1.00 80.88 119 LYS A N 1
ATOM 949 C CA . LYS A 1 119 ? -16.338 15.227 11.425 1.00 80.88 119 LYS A CA 1
ATOM 950 C C . LYS A 1 119 ? -17.855 15.270 11.248 1.00 80.88 119 LYS A C 1
ATOM 952 O O . LYS A 1 119 ? -18.505 16.016 11.963 1.00 80.88 119 LYS A O 1
ATOM 957 N N . LEU A 1 120 ? -18.409 14.516 10.298 1.00 79.44 120 LEU A N 1
ATOM 958 C CA . LEU A 1 120 ? -19.857 14.432 10.066 1.00 79.44 120 LEU A CA 1
ATOM 959 C C . LEU A 1 120 ? -20.572 13.464 11.020 1.00 79.44 120 LEU A C 1
ATOM 961 O O . LEU A 1 120 ? -21.787 13.548 11.169 1.00 79.44 120 LEU A O 1
ATOM 965 N N . LYS A 1 121 ? -19.846 12.513 11.617 1.00 71.69 121 LYS A N 1
ATOM 966 C CA . LYS A 1 121 ? -20.384 11.573 12.616 1.00 71.69 121 LYS A CA 1
ATOM 967 C C . LYS A 1 121 ? -20.420 12.153 14.031 1.00 71.69 121 LYS A C 1
ATOM 969 O O . LYS A 1 121 ? -21.064 11.554 14.891 1.00 71.69 121 LYS A O 1
ATOM 974 N N . SER A 1 122 ? -19.692 13.244 14.264 1.00 50.22 122 SER A N 1
ATOM 975 C CA . SER A 1 122 ? -19.593 13.939 15.548 1.00 50.22 122 SER A CA 1
ATOM 976 C C . SER A 1 122 ? -20.555 15.115 15.633 1.00 50.22 122 SER A C 1
ATOM 978 O O . SER A 1 122 ? -20.845 15.485 16.791 1.00 50.22 122 SER A O 1
#

Foldseek 3Di:
DDDPDPVVVVVVVVVVVVPPDPPDDPCVVVPDDPPDPPVVVVVVVVVVVVVDDPPPDDDPVRVLVVLVVVCVVVVHDSLLSVLVVLVVVLVPDPDDDPVNVVSVVVSVVVVVVVVVVVVVVD